Protein AF-A0A258YTY2-F1 (afdb_monomer)

Secondary structure (DSSP, 8-state):
-HHHHHTTS---HHHHHHHHHHHHHHHHHHHHHHHHHHSTTTHHHHHHHHHHHHHHHHHHHHHHHHTTGGGGT-S-GGGSTTHHHHHHHHHHHHHHHTT--B-EES-HHHHHHHHHTT-B--TTEEEESS--TT-EEEEEEETTEEEEEEEEEE---

Solvent-accessible surface area (backbone atoms only — not comparable to full-atom values): 9209 Å² total; per-residue (Å²): 118,70,74,71,64,53,74,78,54,87,71,65,64,73,82,45,46,70,60,50,62,61,44,50,61,54,53,48,53,52,47,54,57,56,47,52,63,69,40,75,80,59,39,54,63,57,49,49,53,50,51,52,53,50,50,53,50,50,50,53,51,49,51,62,67,48,50,72,64,48,55,79,76,42,93,60,55,84,80,41,90,61,36,73,61,55,52,39,52,51,50,40,53,54,34,50,76,69,74,43,55,45,40,31,49,90,49,66,72,57,44,54,51,29,40,75,65,66,33,40,81,32,84,57,19,42,52,38,76,65,91,54,98,80,41,52,77,48,69,45,64,57,98,88,43,77,80,46,66,40,25,37,31,70,57,82,126

Nearest PDB structures (foldseek):
  5vn4-assembly1_B  TM=3.476E-01  e=4.012E-01  Trypanosoma brucei brucei TREU927
  4lza-assembly1_B  TM=3.724E-01  e=2.104E+00  Thermoanaerobacter pseudethanolicus ATCC 33223
  3esm-assembly1_A-2  TM=4.185E-01  e=6.078E+00  Nocardia farcinica
  4bsk-assembly1_A-2  TM=3.127E-01  e=9.667E+00  Homo sapiens
  8rc3-assembly1_M  TM=2.665E-01  e=7.415E+00  Ectopseudomonas oleovorans

pLDDT: mean 76.17, std 13.44, range [36.88, 97.25]

Radius of gyration: 33.43 Å; Cα contacts (8 Å, |Δi|>4): 122; chains: 1; bounding box: 53×50×87 Å

Structure (mmCIF, N/CA/C/O backbone):
data_AF-A0A258YTY2-F1
#
_entry.id   AF-A0A258YTY2-F1
#
loop_
_atom_site.group_PDB
_atom_site.id
_atom_site.type_symbol
_atom_site.label_atom_id
_atom_site.label_alt_id
_atom_site.label_comp_id
_atom_site.label_asym_id
_atom_site.label_entity_id
_atom_site.label_seq_id
_atom_site.pdbx_PDB_ins_code
_atom_site.Cartn_x
_atom_site.Cartn_y
_atom_site.Cartn_z
_atom_site.occupancy
_atom_site.B_iso_or_equiv
_atom_site.auth_seq_id
_atom_site.auth_comp_id
_atom_site.auth_asym_id
_atom_site.auth_atom_id
_atom_site.pdbx_PDB_model_num
ATOM 1 N N . MET A 1 1 ? -21.817 -32.249 38.230 1.00 56.19 1 MET A N 1
ATOM 2 C CA . MET A 1 1 ? -22.780 -33.058 39.016 1.00 56.19 1 MET A CA 1
ATOM 3 C C . MET A 1 1 ? -22.931 -32.572 40.463 1.00 56.19 1 MET A C 1
ATOM 5 O O . MET A 1 1 ? -24.062 -32.481 40.914 1.00 56.19 1 MET A O 1
ATOM 9 N N . SER A 1 2 ? -21.866 -32.179 41.179 1.00 61.53 2 SER A N 1
ATOM 10 C CA . SER A 1 2 ? -21.956 -31.694 42.578 1.00 61.53 2 SER A CA 1
ATOM 11 C C . SER A 1 2 ? -22.725 -30.372 42.768 1.00 61.53 2 SER A C 1
ATOM 13 O O . SER A 1 2 ? -23.464 -30.232 43.736 1.00 61.53 2 SER A O 1
ATOM 15 N N . LEU A 1 3 ? -22.623 -29.427 41.823 1.00 67.75 3 LEU A N 1
ATOM 16 C CA . LEU A 1 3 ? -23.322 -28.130 41.893 1.00 67.75 3 LEU A CA 1
ATOM 17 C C . LEU A 1 3 ? -24.858 -28.246 41.868 1.00 67.75 3 LEU A C 1
ATOM 19 O O . LEU A 1 3 ? -25.542 -27.448 42.495 1.00 67.75 3 LEU A O 1
ATOM 23 N N . ILE A 1 4 ? -25.408 -29.253 41.182 1.00 69.56 4 ILE A N 1
ATOM 24 C CA . ILE A 1 4 ? -26.864 -29.439 41.051 1.00 69.56 4 ILE A CA 1
ATOM 25 C C . ILE A 1 4 ? -27.461 -29.986 42.362 1.00 69.56 4 ILE A C 1
ATOM 27 O O . ILE A 1 4 ? -28.566 -29.613 42.744 1.00 69.56 4 ILE A O 1
ATOM 31 N N . LEU A 1 5 ? -26.704 -30.810 43.099 1.00 67.31 5 LEU A N 1
ATOM 32 C CA . LEU A 1 5 ? -27.098 -31.342 44.412 1.00 67.31 5 LEU A CA 1
ATOM 33 C C . LEU A 1 5 ? -27.060 -30.280 45.529 1.00 67.31 5 LEU A C 1
ATOM 35 O O . LEU A 1 5 ? -27.835 -30.368 46.479 1.00 67.31 5 LEU A O 1
ATOM 39 N N . SER A 1 6 ? -26.216 -29.249 45.394 1.00 68.94 6 SER A N 1
ATOM 40 C CA . SER A 1 6 ? -26.078 -28.152 46.367 1.00 68.94 6 SER A CA 1
ATOM 41 C C . SER A 1 6 ? -27.315 -27.246 46.459 1.00 68.94 6 SER A C 1
ATOM 43 O O . SER A 1 6 ? -27.563 -26.676 47.518 1.00 68.94 6 SER A O 1
ATOM 45 N N . PHE A 1 7 ? -28.131 -27.148 45.404 1.00 66.19 7 PHE A N 1
ATOM 46 C CA . PHE A 1 7 ? -29.321 -26.282 45.376 1.00 66.19 7 PHE A CA 1
ATOM 47 C C . PHE A 1 7 ? -30.438 -26.716 46.339 1.00 66.19 7 PHE A C 1
ATOM 49 O O . PHE A 1 7 ? -31.317 -25.919 46.663 1.00 66.19 7 PHE A O 1
ATOM 56 N N . ARG A 1 8 ? -30.420 -27.972 46.809 1.00 71.38 8 ARG A N 1
ATOM 57 C CA . ARG A 1 8 ? -31.401 -28.494 47.775 1.00 71.38 8 ARG A CA 1
ATOM 58 C C . ARG A 1 8 ? -31.005 -28.221 49.233 1.00 71.38 8 ARG A C 1
ATOM 60 O O . ARG A 1 8 ? -31.791 -28.489 50.141 1.00 71.38 8 ARG A O 1
ATOM 67 N N . GLN A 1 9 ? -29.798 -27.706 49.463 1.00 70.69 9 GLN A N 1
ATOM 68 C CA . GLN A 1 9 ? -29.290 -27.380 50.788 1.00 70.69 9 GLN A CA 1
ATOM 69 C C . GLN A 1 9 ? -29.818 -26.005 51.206 1.00 70.69 9 GLN A C 1
ATOM 71 O O . GLN A 1 9 ? -29.654 -25.025 50.483 1.00 70.69 9 GLN A O 1
ATOM 76 N N . ARG A 1 10 ? -30.482 -25.921 52.367 1.00 69.12 10 ARG A N 1
ATOM 77 C CA . ARG A 1 10 ? -30.889 -24.631 52.940 1.00 69.12 10 ARG A CA 1
ATOM 78 C C . ARG A 1 10 ? -29.631 -23.895 53.378 1.00 69.12 10 ARG A C 1
ATOM 80 O O . ARG A 1 10 ? -29.055 -24.201 54.414 1.00 69.12 10 ARG A O 1
ATOM 87 N N . VAL A 1 11 ? -29.186 -22.971 52.544 1.00 71.62 11 VAL A N 1
ATOM 88 C CA . VAL A 1 11 ? -28.059 -22.099 52.842 1.00 71.62 11 VAL A CA 1
ATOM 89 C C . VAL A 1 11 ? -28.558 -20.988 53.763 1.00 71.62 11 VAL A C 1
ATOM 91 O O . VAL A 1 11 ? -29.537 -20.311 53.442 1.00 71.62 11 VAL A O 1
ATOM 94 N N . GLU A 1 12 ? -27.920 -20.807 54.919 1.00 78.81 12 GLU A N 1
ATOM 95 C CA . GLU A 1 12 ? -28.260 -19.720 55.837 1.00 78.81 12 GLU A CA 1
ATOM 96 C C . GLU A 1 12 ? -27.940 -18.375 55.177 1.00 78.81 12 GLU A C 1
ATOM 98 O O . GLU A 1 12 ? -26.788 -17.953 55.116 1.00 78.81 12 GLU A O 1
ATOM 103 N N . ILE A 1 13 ? -28.967 -17.684 54.677 1.00 74.50 13 ILE A N 1
ATOM 104 C CA . ILE A 1 13 ? -28.840 -16.410 53.945 1.00 74.50 13 ILE A CA 1
ATOM 105 C C . ILE A 1 13 ? -28.122 -15.345 54.799 1.00 74.50 13 ILE A C 1
ATOM 107 O O . ILE A 1 13 ? -27.426 -14.482 54.267 1.00 74.50 13 ILE A O 1
ATOM 111 N N . GLN A 1 14 ? -28.213 -15.445 56.131 1.00 80.88 14 GLN A N 1
ATOM 112 C CA . GLN A 1 14 ? -27.484 -14.587 57.072 1.00 80.88 14 GLN A CA 1
ATOM 113 C C . GLN A 1 14 ? -25.961 -14.684 56.935 1.00 80.88 14 GLN A C 1
ATOM 115 O O . GLN A 1 14 ? -25.292 -13.658 57.035 1.00 80.88 14 GLN A O 1
ATOM 120 N N . SER A 1 15 ? -25.410 -15.859 56.614 1.00 85.62 15 SER A N 1
ATOM 121 C CA . SER A 1 15 ? -23.968 -16.014 56.366 1.00 85.62 15 SER A CA 1
ATOM 122 C C . SER A 1 15 ? -23.490 -15.260 55.112 1.00 85.62 15 SER A C 1
ATOM 124 O O . SER A 1 15 ? -22.311 -14.934 54.994 1.00 85.62 15 SER A O 1
ATOM 126 N N . PHE A 1 16 ? -24.414 -14.894 54.212 1.00 85.75 16 PHE A N 1
ATOM 127 C CA . PHE A 1 16 ? -24.140 -14.129 52.992 1.00 85.75 16 PHE A CA 1
ATOM 128 C C . PHE A 1 16 ? -24.401 -12.623 53.129 1.00 85.75 16 PHE A C 1
ATOM 130 O O . PHE A 1 16 ? -23.936 -11.845 52.294 1.00 85.75 16 PHE A O 1
ATOM 137 N N . ALA A 1 17 ? -25.099 -12.191 54.183 1.00 88.81 17 ALA A N 1
ATOM 138 C CA . ALA A 1 17 ? -25.434 -10.788 54.429 1.00 88.81 17 ALA A CA 1
ATOM 139 C C . ALA A 1 17 ? -24.234 -9.815 54.351 1.00 88.81 17 ALA A C 1
ATOM 141 O O . ALA A 1 17 ? -24.368 -8.799 53.662 1.00 88.81 17 ALA A O 1
ATOM 142 N N . PRO A 1 18 ? -23.056 -10.093 54.957 1.00 90.56 18 PRO A N 1
ATOM 143 C CA . PRO A 1 18 ? -21.912 -9.181 54.864 1.00 90.56 18 PRO A CA 1
ATOM 144 C C . PRO A 1 18 ? -21.367 -9.049 53.433 1.00 90.56 18 PRO A C 1
ATOM 146 O O . PRO A 1 18 ? -21.001 -7.952 53.012 1.00 90.56 18 PRO A O 1
ATOM 149 N N . PHE A 1 19 ? -21.378 -10.128 52.645 1.00 90.62 19 PHE A N 1
ATOM 150 C CA . PHE A 1 19 ? -20.965 -10.086 51.238 1.00 90.62 19 PHE A CA 1
ATOM 151 C C . PHE A 1 19 ? -21.946 -9.272 50.390 1.00 90.62 19 PHE A C 1
ATOM 153 O O . PHE A 1 19 ? -21.536 -8.454 49.568 1.00 90.62 19 PHE A O 1
ATOM 160 N N . VAL A 1 20 ? -23.249 -9.450 50.617 1.00 89.88 20 VAL A N 1
ATOM 161 C CA . VAL A 1 20 ? -24.298 -8.712 49.900 1.00 89.88 20 VAL A CA 1
ATOM 162 C C . VAL A 1 20 ? -24.268 -7.221 50.255 1.00 89.88 20 VAL A C 1
ATOM 164 O O . VAL A 1 20 ? -24.386 -6.394 49.352 1.00 89.88 20 VAL A O 1
ATOM 167 N N . MET A 1 21 ? -24.026 -6.863 51.522 1.00 92.69 21 MET A N 1
ATOM 168 C CA . MET A 1 21 ? -23.838 -5.468 51.952 1.00 92.69 21 MET A CA 1
ATOM 169 C C . MET A 1 21 ? -22.659 -4.785 51.253 1.00 92.69 21 MET A C 1
ATOM 171 O O . MET A 1 21 ? -22.757 -3.606 50.921 1.00 92.69 21 MET A O 1
ATOM 175 N N . LEU A 1 22 ? -21.567 -5.512 51.003 1.00 92.50 22 LEU A N 1
ATOM 176 C CA . LEU A 1 22 ? -20.406 -4.997 50.268 1.00 92.50 22 LEU A CA 1
ATOM 177 C C . LEU A 1 22 ? -20.680 -4.847 48.766 1.00 92.50 22 LEU A C 1
ATOM 179 O O . LEU A 1 22 ? -20.269 -3.862 48.152 1.00 92.50 22 LEU A O 1
ATOM 183 N N . ILE A 1 23 ? -21.378 -5.812 48.166 1.00 93.44 23 ILE A N 1
ATOM 184 C CA . ILE A 1 23 ? -21.599 -5.857 46.713 1.00 93.44 23 ILE A CA 1
ATOM 185 C C . ILE A 1 23 ? -22.705 -4.890 46.270 1.00 93.44 23 ILE A C 1
ATOM 187 O O . ILE A 1 23 ? -22.592 -4.300 45.198 1.00 93.44 23 ILE A O 1
ATOM 191 N N . LEU A 1 24 ? -23.748 -4.678 47.076 1.00 92.50 24 LEU A N 1
ATOM 192 C CA . LEU A 1 24 ? -24.872 -3.781 46.770 1.00 92.50 24 LEU A CA 1
ATOM 193 C C . LEU A 1 24 ? -24.465 -2.359 46.338 1.00 92.50 24 LEU A C 1
ATOM 195 O O . LEU A 1 24 ? -24.902 -1.931 45.266 1.00 92.50 24 LEU A O 1
ATOM 199 N N . PRO A 1 25 ? -23.638 -1.610 47.095 1.00 92.81 25 PRO A N 1
ATOM 200 C CA . PRO A 1 25 ? -23.236 -0.263 46.693 1.00 92.81 25 PRO A CA 1
ATOM 201 C C . PRO A 1 25 ? -22.381 -0.276 45.420 1.00 92.81 25 PRO A C 1
ATOM 203 O O . PRO A 1 25 ? -22.524 0.606 44.572 1.00 92.81 25 PRO A O 1
ATOM 206 N N . LEU A 1 26 ? -21.545 -1.301 45.236 1.00 89.62 26 LEU A N 1
ATOM 207 C CA . LEU A 1 26 ? -20.714 -1.463 44.042 1.00 89.62 26 LEU A CA 1
ATOM 208 C C . LEU A 1 26 ? -21.569 -1.767 42.796 1.00 89.62 26 LEU A C 1
ATOM 210 O O . LEU A 1 26 ? -21.380 -1.182 41.724 1.00 89.62 26 LEU A O 1
ATOM 214 N N . ALA A 1 27 ? -22.571 -2.634 42.947 1.00 90.31 27 ALA A N 1
ATOM 215 C CA . ALA A 1 27 ? -23.564 -2.941 41.923 1.00 90.31 27 ALA A CA 1
ATOM 216 C C . ALA A 1 27 ? -24.413 -1.707 41.576 1.00 90.31 27 ALA A C 1
ATOM 218 O O . ALA A 1 27 ? -24.673 -1.439 40.405 1.00 90.31 27 ALA A O 1
ATOM 219 N N . ALA A 1 28 ? -24.787 -0.898 42.569 1.00 90.06 28 ALA A N 1
ATOM 220 C CA . ALA A 1 28 ? -25.508 0.350 42.340 1.00 90.06 28 ALA A CA 1
ATOM 221 C C . ALA A 1 28 ? -24.656 1.366 41.557 1.00 90.06 28 ALA A C 1
ATOM 223 O O . ALA A 1 28 ? -25.130 1.935 40.573 1.00 90.06 28 ALA A O 1
ATOM 224 N N . GLN A 1 29 ? -23.384 1.560 41.922 1.00 89.94 29 GLN A N 1
ATOM 225 C CA . GLN A 1 29 ? -22.477 2.458 41.192 1.00 89.94 29 GLN A CA 1
ATOM 226 C C . GLN A 1 29 ? -22.294 2.034 39.730 1.00 89.94 29 GLN A C 1
ATOM 228 O O . GLN A 1 29 ? -22.414 2.857 38.818 1.00 89.94 29 GLN A O 1
ATOM 233 N N . THR A 1 30 ? -22.050 0.746 39.489 1.00 86.56 30 THR A N 1
ATOM 234 C CA . THR A 1 30 ? -21.904 0.201 38.129 1.00 86.56 30 THR A CA 1
ATOM 235 C C . THR A 1 30 ? -23.208 0.281 37.332 1.00 86.56 30 THR A C 1
ATOM 237 O O . THR A 1 30 ? -23.179 0.584 36.131 1.00 86.56 30 THR A O 1
ATOM 240 N N . PHE A 1 31 ? -24.358 0.108 37.990 1.00 86.56 31 PHE A N 1
ATOM 241 C CA . PHE A 1 31 ? -25.673 0.315 37.390 1.00 86.56 31 PHE A CA 1
ATOM 242 C C . PHE A 1 31 ? -25.872 1.773 36.962 1.00 86.56 31 PHE A C 1
ATOM 244 O O . PHE A 1 31 ? -26.195 2.017 35.799 1.00 86.56 31 PHE A O 1
ATOM 251 N N . PHE A 1 32 ? -25.610 2.750 37.836 1.00 81.88 32 PHE A N 1
ATOM 252 C CA . PHE A 1 32 ? -25.737 4.173 37.497 1.00 81.88 32 PHE A CA 1
ATOM 253 C C . PHE A 1 32 ? -24.756 4.607 36.401 1.00 81.88 32 PHE A C 1
ATOM 255 O O . PHE A 1 32 ? -25.133 5.368 35.503 1.00 81.88 32 PHE A O 1
ATOM 262 N N . HIS A 1 33 ? -23.527 4.085 36.415 1.0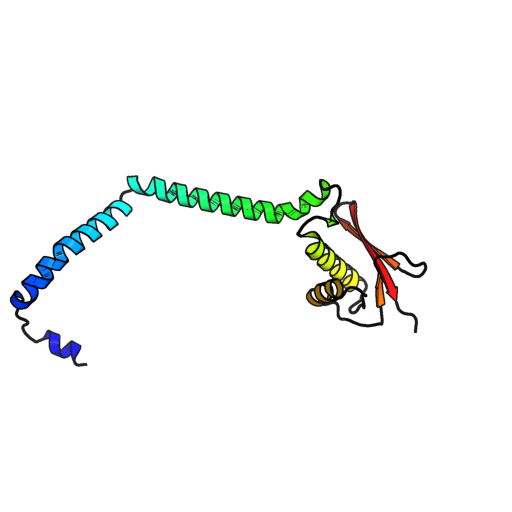0 79.69 33 HIS A N 1
ATOM 263 C CA . HIS A 1 33 ? -22.540 4.340 35.366 1.00 79.69 33 HIS A CA 1
ATOM 264 C C . HIS A 1 33 ? -23.027 3.826 34.000 1.00 79.69 33 HIS A C 1
ATOM 266 O O . HIS A 1 33 ? -23.041 4.562 33.011 1.00 79.69 33 HIS A O 1
ATOM 272 N N . THR A 1 34 ? -23.517 2.585 33.958 1.00 77.81 34 THR A N 1
ATOM 273 C CA . THR A 1 34 ? -24.097 1.974 32.751 1.00 77.81 34 THR A CA 1
ATOM 274 C C . THR A 1 34 ? -25.380 2.687 32.303 1.00 77.81 34 THR A C 1
ATOM 276 O O . THR A 1 34 ? -25.608 2.878 31.106 1.00 77.81 34 THR A O 1
ATOM 279 N N . TYR A 1 35 ? -26.215 3.130 33.246 1.00 73.31 35 TYR A N 1
ATOM 280 C CA . TYR A 1 35 ? -27.460 3.848 32.972 1.00 73.31 35 TYR A CA 1
ATOM 281 C C . TYR A 1 35 ? -27.201 5.211 32.315 1.00 73.31 35 TYR A C 1
ATOM 283 O O . TYR A 1 35 ? -27.862 5.558 31.332 1.00 73.31 35 TYR A O 1
ATOM 291 N N . ARG A 1 36 ? -26.173 5.945 32.765 1.00 66.81 36 ARG A N 1
ATOM 292 C CA . ARG A 1 36 ? -25.767 7.234 32.177 1.00 66.81 36 ARG A CA 1
ATOM 293 C C . ARG A 1 36 ? -25.420 7.122 30.688 1.00 66.81 36 ARG A C 1
ATOM 295 O O . ARG A 1 36 ? -25.724 8.034 29.925 1.00 66.81 36 ARG A O 1
ATOM 302 N N . ILE A 1 37 ? -24.859 5.992 30.261 1.00 61.31 37 ILE A N 1
ATOM 303 C CA . ILE A 1 37 ? -24.505 5.718 28.858 1.00 61.31 37 ILE A CA 1
ATOM 304 C C . ILE A 1 37 ? -25.760 5.443 27.998 1.00 61.31 37 ILE A C 1
ATOM 306 O O . ILE A 1 37 ? -25.774 5.734 26.799 1.00 61.31 37 ILE A O 1
ATOM 310 N N . ARG A 1 38 ? -26.854 4.941 28.595 1.00 68.69 38 ARG A N 1
ATOM 311 C CA . ARG A 1 38 ? -28.126 4.679 27.888 1.00 68.69 38 ARG A CA 1
ATOM 312 C C . ARG A 1 38 ? -28.959 5.943 27.650 1.00 68.69 38 ARG A C 1
ATOM 314 O O . ARG A 1 38 ? -29.699 5.990 26.662 1.00 68.69 38 ARG A O 1
ATOM 321 N N . LEU A 1 39 ? -28.812 6.971 28.490 1.00 66.31 39 LEU A N 1
ATOM 322 C CA . LEU A 1 39 ? -29.495 8.262 28.351 1.00 66.31 39 LEU A CA 1
ATOM 323 C C . LEU A 1 39 ? -29.084 8.986 27.052 1.00 66.31 39 LEU A C 1
ATOM 325 O O . LEU A 1 39 ? -27.910 9.278 26.819 1.00 66.31 39 LEU A O 1
ATOM 329 N N . LYS A 1 40 ? -30.076 9.323 26.208 1.00 62.72 40 LYS A N 1
ATOM 330 C CA . LYS A 1 40 ? -29.907 9.976 24.887 1.00 62.72 40 LYS A CA 1
ATOM 331 C C . LYS A 1 40 ? -29.015 11.231 24.920 1.00 62.72 40 LYS A C 1
ATOM 333 O O . LYS A 1 40 ? -28.306 11.483 23.950 1.00 62.72 40 LYS A O 1
ATOM 338 N N . ILE A 1 41 ? -29.022 11.981 26.025 1.00 67.12 41 ILE A N 1
ATOM 339 C CA . ILE A 1 41 ? -28.259 13.228 26.209 1.00 67.12 41 ILE A CA 1
ATOM 340 C C . ILE A 1 41 ? -26.738 12.997 26.234 1.00 67.12 41 ILE A C 1
ATOM 342 O O . ILE A 1 41 ? -26.001 13.764 25.620 1.00 67.12 41 ILE A O 1
ATOM 346 N N . PHE A 1 42 ? -26.252 11.907 26.838 1.00 65.38 42 PHE A N 1
ATOM 347 C CA . PHE A 1 42 ? -24.811 11.615 26.905 1.00 65.38 42 PHE A CA 1
ATOM 348 C C . PHE A 1 42 ? -24.274 10.909 25.651 1.00 65.38 42 PHE A C 1
ATOM 350 O O . PHE A 1 42 ? -23.063 10.828 25.452 1.00 65.38 42 PHE A O 1
ATOM 357 N N . ARG A 1 43 ? -25.158 10.456 24.751 1.00 72.81 43 ARG A N 1
ATOM 358 C CA . ARG A 1 43 ? -24.780 9.763 23.509 1.00 72.81 43 ARG A CA 1
ATOM 359 C C . ARG A 1 43 ? -24.161 10.695 22.463 1.00 72.81 43 ARG A C 1
ATOM 361 O O . ARG A 1 43 ? -23.385 10.237 21.631 1.00 72.81 43 ARG A O 1
ATOM 368 N N . LYS A 1 44 ? -24.459 12.000 22.523 1.00 76.62 44 LYS A N 1
ATOM 369 C CA . LYS A 1 44 ? -24.006 12.998 21.538 1.00 76.62 44 LYS A CA 1
ATOM 370 C C . LYS A 1 44 ? -22.482 13.086 21.427 1.00 76.62 44 LYS A C 1
ATOM 372 O O . LYS A 1 44 ? -21.970 13.150 20.315 1.00 76.62 44 LYS A O 1
ATOM 377 N N . ARG A 1 45 ? -21.752 13.021 22.547 1.00 79.88 45 ARG A N 1
ATOM 378 C CA . ARG A 1 45 ? -20.278 13.090 22.546 1.00 79.88 45 ARG A CA 1
ATOM 379 C C . ARG A 1 45 ? -19.641 11.839 21.932 1.00 79.88 45 ARG A C 1
ATOM 381 O O . ARG A 1 45 ? -18.720 11.961 21.135 1.00 79.88 45 ARG A O 1
ATOM 388 N N . TYR A 1 46 ? -20.175 10.655 22.233 1.00 81.75 46 TYR A N 1
ATOM 389 C CA . TYR A 1 46 ? -19.730 9.398 21.619 1.00 81.75 46 TYR A CA 1
ATOM 390 C C . TYR A 1 46 ? -20.077 9.323 20.129 1.00 81.75 46 TYR A C 1
ATOM 392 O O . TYR A 1 46 ? -19.258 8.874 19.336 1.00 81.75 46 TYR A O 1
ATOM 400 N N . GLN A 1 47 ? -21.257 9.809 19.734 1.00 81.75 47 GLN A N 1
ATOM 401 C CA . GLN A 1 47 ? -21.638 9.918 18.324 1.00 81.75 47 GLN A CA 1
ATOM 402 C C . GLN A 1 47 ? -20.723 10.881 17.568 1.00 81.75 47 GLN A C 1
ATOM 404 O O . GLN A 1 47 ? -20.302 10.550 16.468 1.00 81.75 47 GLN A O 1
ATOM 409 N N . LEU A 1 48 ? -20.369 12.028 18.158 1.00 88.56 48 LEU A N 1
ATOM 410 C CA . LEU A 1 48 ? -19.403 12.952 17.565 1.00 88.56 48 LEU A CA 1
ATOM 411 C C . LEU A 1 48 ? -18.050 12.267 17.351 1.00 88.56 48 LEU A C 1
ATOM 413 O O . LEU A 1 48 ? -17.548 12.295 16.236 1.00 88.56 48 LEU A O 1
ATOM 417 N N . LEU A 1 49 ? -17.507 11.595 18.374 1.00 89.88 49 LEU A N 1
ATOM 418 C CA . LEU A 1 49 ? -16.246 10.851 18.254 1.00 89.88 49 LEU A CA 1
ATOM 419 C C . LEU A 1 49 ? -16.312 9.775 17.160 1.00 89.88 49 LEU A C 1
ATOM 421 O O . LEU A 1 49 ? -15.399 9.662 16.343 1.00 89.88 49 LEU A O 1
ATOM 425 N N . PHE A 1 50 ? -17.416 9.029 17.098 1.00 90.31 50 PHE A N 1
ATOM 426 C CA . PHE A 1 50 ? -17.641 8.029 16.059 1.00 90.31 50 PHE A CA 1
ATOM 427 C C . PHE A 1 50 ? -17.668 8.653 14.659 1.00 90.31 50 PHE A C 1
ATOM 429 O O . PHE A 1 50 ? -16.944 8.196 13.778 1.00 90.31 50 PHE A O 1
ATOM 436 N N . TYR A 1 51 ? -18.436 9.728 14.457 1.00 94.31 51 TYR A N 1
ATOM 437 C CA . TYR A 1 51 ? -18.477 10.426 13.172 1.00 94.31 51 TYR A CA 1
ATOM 438 C C . TYR A 1 51 ? -17.121 11.028 12.810 1.00 94.31 51 TYR A C 1
ATOM 440 O O . TYR A 1 51 ? -16.723 10.931 11.656 1.00 94.31 51 TYR A O 1
ATOM 448 N N . THR A 1 52 ? -16.373 11.583 13.768 1.00 94.94 52 THR A N 1
ATOM 449 C CA . THR A 1 52 ? -15.023 12.095 13.493 1.00 94.94 52 THR A CA 1
ATOM 450 C C . THR A 1 52 ? -14.074 10.984 13.056 1.00 94.94 52 THR A C 1
ATOM 452 O O . THR A 1 52 ? -13.369 11.152 12.066 1.00 94.94 52 THR A O 1
ATOM 455 N N . ALA A 1 53 ? -14.101 9.825 13.722 1.00 95.81 53 ALA A N 1
ATOM 456 C CA . ALA A 1 53 ? -13.286 8.677 13.336 1.00 95.81 53 ALA A CA 1
ATOM 457 C C . ALA A 1 53 ? -13.679 8.161 11.943 1.00 95.81 53 ALA A C 1
ATOM 459 O O . ALA A 1 53 ? -12.812 7.884 11.116 1.00 95.81 53 ALA A O 1
ATOM 460 N N . LEU A 1 54 ? -14.982 8.098 11.659 1.00 95.81 54 LEU A N 1
ATOM 461 C CA . LEU A 1 54 ? -15.510 7.664 10.369 1.00 95.81 54 LEU A CA 1
ATOM 462 C C . LEU A 1 54 ? -15.122 8.633 9.244 1.00 95.81 54 LEU A C 1
ATOM 464 O O . LEU A 1 54 ? -14.676 8.190 8.190 1.00 95.81 54 LEU A O 1
ATOM 468 N N . VAL A 1 55 ? -15.214 9.945 9.471 1.00 97.25 55 VAL A N 1
ATOM 469 C CA . VAL A 1 55 ? -14.776 10.965 8.505 1.00 97.25 55 VAL A CA 1
ATOM 470 C C . VAL A 1 55 ? -13.275 10.860 8.247 1.00 97.25 55 VAL A C 1
ATOM 472 O O . VAL A 1 55 ? -12.869 10.837 7.088 1.00 97.25 55 VAL A O 1
ATOM 475 N N . ILE A 1 56 ? -12.448 10.730 9.290 1.00 97.06 56 ILE A N 1
ATOM 476 C CA . ILE A 1 56 ? -10.994 10.556 9.135 1.00 97.06 56 ILE A CA 1
ATOM 477 C C . ILE A 1 56 ? -10.687 9.306 8.306 1.00 97.06 56 ILE A C 1
ATOM 479 O O . ILE A 1 56 ? -9.844 9.355 7.409 1.00 97.06 56 ILE A O 1
ATOM 483 N N . LEU A 1 57 ? -11.384 8.199 8.560 1.00 96.25 57 LEU A N 1
ATOM 484 C CA . LEU A 1 57 ? -11.202 6.957 7.814 1.00 96.25 57 LEU A CA 1
ATOM 485 C C . LEU A 1 57 ? -11.577 7.118 6.334 1.00 96.25 57 LEU A C 1
ATOM 487 O O . LEU A 1 57 ? -10.817 6.705 5.454 1.00 96.25 57 LEU A O 1
ATOM 491 N N . VAL A 1 58 ? -12.722 7.747 6.052 1.00 96.75 58 VAL A N 1
ATOM 492 C CA . VAL A 1 58 ? -13.172 8.018 4.679 1.00 96.75 58 VAL A CA 1
ATOM 493 C C . VAL A 1 58 ? -12.173 8.919 3.960 1.00 96.75 58 VAL A C 1
ATOM 495 O O . VAL A 1 58 ? -11.767 8.596 2.848 1.00 96.75 58 VAL A O 1
ATOM 498 N N . VAL A 1 59 ? -11.709 9.996 4.599 1.00 95.50 59 VAL A N 1
ATOM 499 C CA . VAL A 1 59 ? -10.706 10.900 4.018 1.00 95.50 59 VAL A CA 1
ATOM 500 C C . VAL A 1 59 ? -9.408 10.155 3.704 1.00 95.50 59 VAL A C 1
ATOM 502 O O . VAL A 1 59 ? -8.919 10.262 2.584 1.00 95.50 59 VAL A O 1
ATOM 505 N N . ASN A 1 60 ? -8.881 9.346 4.629 1.00 93.69 60 ASN A N 1
ATOM 506 C CA . ASN A 1 60 ? -7.684 8.532 4.371 1.00 93.69 60 ASN A CA 1
ATOM 507 C C . ASN A 1 60 ? -7.884 7.578 3.188 1.00 93.69 60 ASN A C 1
ATOM 509 O O . ASN A 1 60 ? -7.022 7.470 2.319 1.00 93.69 60 ASN A O 1
ATOM 513 N N . THR A 1 61 ? -9.044 6.926 3.122 1.00 90.81 61 THR A N 1
ATOM 514 C CA . THR A 1 61 ? -9.375 6.010 2.026 1.00 90.81 61 THR A CA 1
ATOM 515 C C . THR A 1 61 ? -9.414 6.751 0.691 1.00 90.81 61 THR A C 1
ATOM 517 O O . THR A 1 61 ? -8.793 6.315 -0.276 1.00 90.81 61 THR A O 1
ATOM 520 N N . LEU A 1 62 ? -10.072 7.913 0.640 1.00 90.81 62 LEU A N 1
ATOM 521 C CA . LEU A 1 62 ? -10.110 8.755 -0.554 1.00 90.81 62 LEU A CA 1
ATOM 522 C C . LEU A 1 62 ? -8.704 9.208 -0.963 1.00 90.81 62 LEU A C 1
ATOM 524 O O . LEU A 1 62 ? -8.370 9.111 -2.138 1.00 90.81 62 LEU A O 1
ATOM 528 N N . VAL A 1 63 ? -7.854 9.632 -0.023 1.00 86.56 63 VAL A N 1
ATOM 529 C CA . VAL A 1 63 ? -6.459 10.013 -0.312 1.00 86.56 63 VAL A CA 1
ATOM 530 C C . VAL A 1 63 ? -5.691 8.861 -0.967 1.00 86.56 63 VAL A C 1
ATOM 532 O O . VAL A 1 63 ? -4.986 9.088 -1.949 1.00 86.56 63 VAL A O 1
ATOM 535 N N . VAL A 1 64 ? -5.867 7.624 -0.493 1.00 82.62 64 VAL A N 1
ATOM 536 C CA . VAL A 1 64 ? -5.236 6.437 -1.098 1.00 82.62 64 VAL A CA 1
ATOM 537 C C . VAL A 1 64 ? -5.754 6.180 -2.516 1.00 82.62 64 VAL A C 1
ATOM 539 O O . VAL A 1 64 ? -4.952 5.911 -3.409 1.00 82.62 64 VAL A O 1
ATOM 542 N N . PHE A 1 65 ? -7.061 6.308 -2.759 1.00 80.88 65 PHE A N 1
ATOM 543 C CA . PHE A 1 65 ? -7.631 6.156 -4.104 1.00 80.88 65 PHE A CA 1
ATOM 544 C C . PHE A 1 65 ? -7.177 7.265 -5.064 1.00 80.88 65 PHE A C 1
ATOM 546 O O . PHE A 1 65 ? -6.793 6.988 -6.200 1.00 80.88 65 PHE A O 1
ATOM 553 N N . PHE A 1 66 ? -7.168 8.521 -4.612 1.00 80.00 66 PHE A N 1
ATOM 554 C CA . PHE A 1 66 ? -6.737 9.659 -5.425 1.00 80.00 66 PHE A CA 1
ATOM 555 C C . PHE A 1 66 ? -5.220 9.755 -5.581 1.00 80.00 66 PHE A C 1
ATOM 557 O O . PHE A 1 66 ? -4.757 10.512 -6.433 1.00 80.00 66 PHE A O 1
ATOM 564 N N . ASN A 1 67 ? -4.446 8.965 -4.833 1.00 73.94 67 ASN A N 1
ATOM 565 C CA . ASN A 1 67 ? -2.987 8.931 -4.884 1.00 73.94 67 ASN A CA 1
ATOM 566 C C . ASN A 1 67 ? -2.439 8.819 -6.320 1.00 73.94 67 ASN A C 1
ATOM 568 O O . ASN A 1 67 ? -1.483 9.492 -6.697 1.00 73.94 67 ASN A O 1
ATOM 572 N N . GLN A 1 68 ? -3.106 8.025 -7.159 1.00 66.75 68 GLN A N 1
ATOM 573 C CA . GLN A 1 68 ? -2.747 7.834 -8.563 1.00 66.75 68 GLN A CA 1
ATOM 574 C C . GLN A 1 68 ? -3.016 9.073 -9.440 1.00 66.75 68 GLN A C 1
ATOM 576 O O . GLN A 1 68 ? -2.339 9.296 -10.441 1.00 66.75 68 GLN A O 1
ATOM 581 N N . HIS A 1 69 ? -3.977 9.923 -9.082 1.00 71.88 69 HIS A N 1
ATOM 582 C CA . HIS A 1 69 ? -4.253 11.153 -9.828 1.00 71.88 69 HIS A CA 1
ATOM 583 C C . HIS A 1 69 ? -3.230 12.263 -9.543 1.00 71.88 69 HIS A C 1
ATOM 585 O O . HIS A 1 69 ? -3.033 13.137 -10.393 1.00 71.88 69 HIS A O 1
ATOM 591 N N . PHE A 1 70 ? -2.529 12.208 -8.404 1.00 67.94 70 PHE A N 1
ATOM 592 C CA . PHE A 1 70 ? -1.496 13.189 -8.058 1.00 67.94 70 PHE A CA 1
ATOM 593 C C . PHE A 1 70 ? -0.259 13.122 -8.965 1.00 67.94 70 PHE A C 1
ATOM 595 O O . PHE A 1 70 ? 0.418 14.138 -9.113 1.00 67.94 70 PHE A O 1
ATOM 602 N N . TYR A 1 71 ? -0.014 12.008 -9.672 1.00 66.75 71 TYR A N 1
ATOM 603 C CA . TYR A 1 71 ? 1.089 11.900 -10.641 1.00 66.75 71 TYR A CA 1
ATOM 604 C C . TYR A 1 71 ? 1.054 12.969 -11.746 1.00 66.75 71 TYR A C 1
ATOM 606 O O . TYR A 1 71 ? 2.092 13.272 -12.321 1.00 66.75 71 TYR A O 1
ATOM 614 N N . ARG A 1 72 ? -0.109 13.576 -12.035 1.00 64.88 72 ARG A N 1
ATOM 615 C CA . ARG A 1 72 ? -0.225 14.679 -13.009 1.00 64.88 72 ARG A CA 1
ATOM 616 C C . ARG A 1 72 ? 0.392 15.989 -12.511 1.00 64.88 72 ARG A C 1
ATOM 618 O O . ARG A 1 72 ? 0.807 16.810 -13.321 1.00 64.88 72 ARG A O 1
ATOM 625 N N . PHE A 1 73 ? 0.397 16.204 -11.199 1.00 68.56 73 PHE A N 1
ATOM 626 C CA . PHE A 1 73 ? 0.826 17.459 -10.582 1.00 68.56 73 PHE A CA 1
ATOM 627 C C . PHE A 1 73 ? 2.250 17.389 -10.019 1.00 68.56 73 PHE A C 1
ATOM 629 O O . PHE A 1 73 ? 2.826 18.422 -9.682 1.00 68.56 73 PHE A O 1
ATOM 636 N N . LEU A 1 74 ? 2.832 16.190 -9.923 1.00 66.19 74 LEU A N 1
ATOM 637 C CA . LEU A 1 74 ? 4.224 16.011 -9.526 1.00 66.19 74 LEU A CA 1
ATOM 638 C C . LEU A 1 74 ? 5.153 16.297 -10.711 1.00 66.19 74 LEU A C 1
ATOM 640 O O . LEU A 1 74 ? 4.994 15.722 -11.784 1.00 66.19 74 LEU A O 1
ATOM 644 N N . LYS A 1 75 ? 6.154 17.158 -10.486 1.00 64.44 75 LYS A N 1
ATOM 645 C CA . LYS A 1 75 ? 7.235 17.412 -11.453 1.00 64.44 75 LYS A CA 1
ATOM 646 C C . LYS A 1 75 ? 8.109 16.169 -11.667 1.00 64.44 75 LYS A C 1
ATOM 648 O O . LYS A 1 75 ? 8.460 15.886 -12.803 1.00 64.44 75 LYS A O 1
ATOM 653 N N . ASP A 1 76 ? 8.362 15.409 -10.596 1.00 67.19 76 ASP A N 1
ATOM 654 C CA . ASP A 1 76 ? 9.126 14.156 -10.619 1.00 67.19 76 ASP A CA 1
ATOM 655 C C . ASP A 1 76 ? 8.281 12.992 -10.070 1.00 67.19 76 ASP A C 1
ATOM 657 O O . ASP A 1 76 ? 8.051 12.919 -8.857 1.00 67.19 76 ASP A O 1
ATOM 661 N N . PRO A 1 77 ? 7.819 12.051 -10.914 1.00 65.44 77 PRO A N 1
ATOM 662 C CA . PRO A 1 77 ? 6.991 10.930 -10.466 1.00 65.44 77 PRO A CA 1
ATOM 663 C C . PRO A 1 77 ? 7.781 9.893 -9.648 1.00 65.44 77 PRO A C 1
ATOM 665 O O . PRO A 1 77 ? 7.193 9.199 -8.820 1.00 65.44 77 PRO A O 1
ATOM 668 N N . THR A 1 78 ? 9.105 9.821 -9.827 1.00 65.69 78 THR A N 1
ATOM 669 C CA . THR A 1 78 ? 10.012 8.852 -9.181 1.00 65.69 78 THR A CA 1
ATOM 670 C C . THR A 1 78 ? 10.164 9.050 -7.673 1.00 65.69 78 THR A C 1
ATO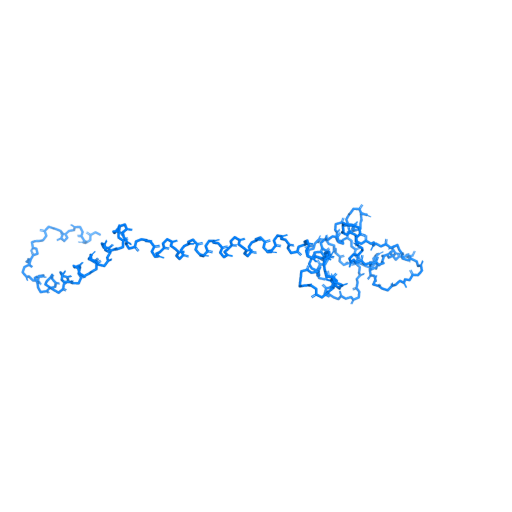M 672 O O . THR A 1 78 ? 10.479 8.100 -6.960 1.00 65.69 78 THR A O 1
ATOM 675 N N . ARG A 1 79 ? 9.917 10.265 -7.162 1.00 67.81 79 ARG A N 1
ATOM 676 C CA . ARG A 1 79 ? 10.014 10.587 -5.725 1.00 67.81 79 ARG A CA 1
ATOM 677 C C . ARG A 1 79 ? 8.781 10.178 -4.920 1.00 67.81 79 ARG A C 1
ATOM 679 O O . ARG A 1 79 ? 8.766 10.324 -3.700 1.00 67.81 79 ARG A O 1
ATOM 686 N N . HIS A 1 80 ? 7.737 9.696 -5.587 1.00 71.44 80 HIS A N 1
ATOM 687 C CA . HIS A 1 80 ? 6.473 9.378 -4.942 1.00 71.44 80 HIS A CA 1
ATOM 688 C C . HIS A 1 80 ? 6.479 7.984 -4.311 1.00 71.44 80 HIS A C 1
ATOM 690 O O . HIS A 1 80 ? 6.897 7.015 -4.939 1.00 71.44 80 HIS A O 1
ATOM 696 N N . PHE A 1 81 ? 5.956 7.848 -3.089 1.00 72.69 81 PHE A N 1
ATOM 697 C CA . PHE A 1 81 ? 6.082 6.605 -2.310 1.00 72.69 81 PHE A CA 1
ATOM 698 C C . PHE A 1 81 ? 5.455 5.374 -2.989 1.00 72.69 81 PHE A C 1
ATOM 700 O O . PHE A 1 81 ? 5.944 4.258 -2.823 1.00 72.69 81 PHE A O 1
ATOM 707 N N . SER A 1 82 ? 4.378 5.554 -3.760 1.00 71.56 82 SER A N 1
ATOM 708 C CA . SER A 1 82 ? 3.680 4.451 -4.433 1.00 71.56 82 SER A CA 1
ATOM 709 C C . SER A 1 82 ? 4.195 4.176 -5.850 1.00 71.56 82 SER A C 1
ATOM 711 O O . SER A 1 82 ? 3.793 3.184 -6.462 1.00 71.56 82 SER A O 1
ATOM 713 N N . TYR A 1 83 ? 5.110 5.009 -6.365 1.00 74.00 83 TYR A N 1
ATOM 714 C CA . TYR A 1 83 ? 5.707 4.874 -7.697 1.00 74.00 83 TYR A CA 1
ATOM 715 C C . TYR A 1 83 ? 6.268 3.472 -7.987 1.00 74.00 83 TYR A C 1
ATOM 717 O O . TYR A 1 83 ? 5.798 2.850 -8.942 1.00 74.00 83 TYR A O 1
ATOM 725 N N . PRO A 1 84 ? 7.182 2.900 -7.173 1.00 72.81 84 PRO A N 1
ATOM 726 C CA . PRO A 1 84 ? 7.773 1.599 -7.489 1.00 72.81 84 PRO A CA 1
ATOM 727 C C . PRO A 1 84 ? 6.745 0.461 -7.508 1.00 72.81 84 PRO A C 1
ATOM 729 O O . PRO A 1 84 ? 6.942 -0.522 -8.212 1.00 72.81 84 PRO A O 1
ATOM 732 N N . MET A 1 85 ? 5.639 0.576 -6.767 1.00 74.31 85 MET A N 1
ATOM 733 C CA . MET A 1 85 ? 4.616 -0.471 -6.722 1.00 74.31 85 MET A CA 1
ATOM 734 C C . MET A 1 85 ? 3.708 -0.427 -7.955 1.00 74.31 85 MET A C 1
ATOM 736 O O . MET A 1 85 ? 3.465 -1.463 -8.576 1.00 74.31 85 MET A O 1
ATOM 740 N N . HIS A 1 86 ? 3.234 0.767 -8.334 1.00 77.12 86 HIS A N 1
ATOM 741 C CA . HIS A 1 86 ? 2.375 0.937 -9.507 1.00 77.12 86 HIS A CA 1
ATOM 742 C C . HIS A 1 86 ? 3.123 0.639 -10.807 1.00 77.12 86 HIS A C 1
ATOM 744 O O . HIS A 1 86 ? 2.607 -0.100 -11.643 1.00 77.12 86 HIS A O 1
ATOM 750 N N . VAL A 1 87 ? 4.349 1.151 -10.951 1.00 80.50 87 VAL A N 1
ATOM 751 C CA . VAL A 1 87 ? 5.153 0.973 -12.169 1.00 80.50 87 VAL A CA 1
ATOM 752 C C . VAL A 1 87 ? 5.444 -0.504 -12.428 1.00 80.50 87 VAL A C 1
ATOM 754 O O . VAL A 1 87 ? 5.258 -0.969 -13.547 1.00 80.50 87 VAL A O 1
ATOM 757 N N . MET A 1 88 ? 5.815 -1.271 -11.399 1.00 82.31 88 MET A N 1
ATOM 758 C CA . MET A 1 88 ? 6.143 -2.693 -11.564 1.00 82.31 88 MET A CA 1
ATOM 759 C C . MET A 1 88 ? 4.924 -3.545 -11.923 1.00 82.31 88 MET A C 1
ATOM 761 O O . MET A 1 88 ? 5.034 -4.452 -12.745 1.00 82.31 88 MET A O 1
ATOM 765 N N . LYS A 1 89 ? 3.746 -3.219 -11.371 1.00 84.00 89 LYS A N 1
ATOM 766 C CA . LYS A 1 89 ? 2.485 -3.875 -11.741 1.00 84.00 89 LYS A CA 1
ATOM 767 C C . LYS A 1 89 ? 2.159 -3.662 -13.219 1.00 84.00 89 LYS A C 1
ATOM 769 O O . LYS A 1 89 ? 1.771 -4.598 -13.915 1.00 84.00 89 LYS A O 1
ATOM 774 N N . GLU A 1 90 ? 2.295 -2.425 -13.690 1.00 81.75 90 GLU A N 1
ATOM 775 C CA . GLU A 1 90 ? 2.034 -2.087 -15.089 1.00 81.75 90 GLU A CA 1
ATOM 776 C C . GLU A 1 90 ? 3.049 -2.707 -16.036 1.00 81.75 90 GLU A C 1
ATOM 778 O O . GLU A 1 90 ? 2.667 -3.233 -17.080 1.00 81.75 90 GLU A O 1
ATOM 783 N N . LEU A 1 91 ? 4.326 -2.673 -15.652 1.00 82.50 91 LEU A N 1
ATOM 784 C CA . LEU A 1 91 ? 5.408 -3.287 -16.403 1.00 82.50 91 LEU A CA 1
ATOM 785 C C . LEU A 1 91 ? 5.137 -4.780 -16.584 1.00 82.50 91 LEU A C 1
ATOM 787 O O . LEU A 1 91 ? 5.108 -5.259 -17.713 1.00 82.50 91 LEU A O 1
ATOM 791 N N . ALA A 1 92 ? 4.837 -5.493 -15.496 1.00 85.44 92 ALA A N 1
ATOM 792 C CA . ALA A 1 92 ? 4.501 -6.912 -15.542 1.00 85.44 92 ALA A CA 1
ATOM 793 C C . ALA A 1 92 ? 3.294 -7.193 -16.452 1.00 85.44 92 ALA A C 1
ATOM 795 O O . ALA A 1 92 ? 3.347 -8.102 -17.278 1.00 85.44 92 ALA A O 1
ATOM 796 N N . ALA A 1 93 ? 2.237 -6.377 -16.376 1.00 85.75 93 ALA A N 1
ATOM 797 C CA . ALA A 1 93 ? 1.070 -6.529 -17.244 1.00 85.75 93 ALA A CA 1
ATOM 798 C C . ALA A 1 93 ? 1.405 -6.303 -18.732 1.00 85.75 93 ALA A C 1
ATOM 800 O O . ALA A 1 93 ? 0.895 -7.019 -19.595 1.00 85.75 93 ALA A O 1
ATOM 801 N N . GLN A 1 94 ? 2.257 -5.325 -19.057 1.00 82.94 94 GLN A N 1
ATOM 802 C CA . GLN A 1 94 ? 2.705 -5.096 -20.436 1.00 82.94 94 GLN A CA 1
ATOM 803 C C . GLN A 1 94 ? 3.589 -6.235 -20.955 1.00 82.94 94 GLN A C 1
ATOM 805 O O . GLN A 1 94 ? 3.453 -6.625 -22.112 1.00 82.94 94 GLN A O 1
ATOM 810 N N . LEU A 1 95 ? 4.464 -6.776 -20.109 1.00 83.31 95 LEU A N 1
ATOM 811 C CA . LEU A 1 95 ? 5.329 -7.906 -20.447 1.00 83.31 95 LEU A CA 1
ATOM 812 C C . LEU A 1 95 ? 4.520 -9.179 -20.699 1.00 83.31 95 LEU A C 1
ATOM 814 O O . LEU A 1 95 ? 4.720 -9.834 -21.719 1.00 83.31 95 LEU A O 1
ATOM 818 N N . GLN A 1 96 ? 3.533 -9.463 -19.847 1.00 85.44 96 GLN A N 1
ATOM 819 C CA . GLN A 1 96 ? 2.605 -10.581 -20.036 1.00 85.44 96 GLN A CA 1
ATOM 820 C C . GLN A 1 96 ? 1.794 -10.444 -21.328 1.00 85.44 96 GLN A C 1
ATOM 822 O O . GLN A 1 96 ? 1.617 -11.424 -22.039 1.00 85.44 96 GLN A O 1
ATOM 827 N N . ARG A 1 97 ? 1.359 -9.227 -21.691 1.00 85.38 97 ARG A N 1
ATOM 828 C CA . ARG A 1 97 ? 0.693 -8.969 -22.986 1.00 85.38 97 ARG A CA 1
ATOM 829 C C . ARG A 1 97 ? 1.592 -9.206 -24.202 1.00 85.38 97 ARG A C 1
ATOM 831 O O . ARG A 1 97 ? 1.072 -9.354 -25.300 1.00 85.38 97 ARG A O 1
ATOM 838 N N . LYS A 1 98 ? 2.914 -9.180 -24.022 1.00 80.62 98 LYS A N 1
ATOM 839 C CA . LYS A 1 98 ? 3.913 -9.498 -25.053 1.00 80.62 98 LYS A CA 1
ATOM 840 C C . LYS A 1 98 ? 4.388 -10.959 -24.980 1.00 80.62 98 LYS A C 1
ATOM 842 O O . LYS A 1 98 ? 5.405 -11.283 -25.589 1.00 80.62 98 LYS A O 1
ATOM 847 N N . ASP A 1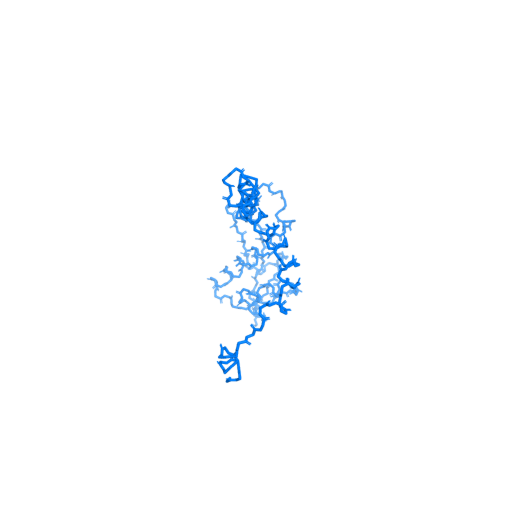 99 ? 3.700 -11.806 -24.210 1.00 84.50 99 ASP A N 1
ATOM 848 C CA . ASP A 1 99 ? 4.058 -13.205 -23.937 1.00 84.50 99 ASP A CA 1
ATOM 849 C C . ASP A 1 99 ? 5.452 -13.386 -23.300 1.00 84.50 99 ASP A C 1
ATOM 851 O O . ASP A 1 99 ? 6.090 -14.435 -23.412 1.00 84.50 99 ASP A O 1
ATOM 855 N N . ILE A 1 100 ? 5.945 -12.362 -22.592 1.00 82.56 100 ILE A N 1
ATOM 856 C CA . ILE A 1 100 ? 7.213 -12.412 -21.860 1.00 82.56 100 ILE A CA 1
ATOM 857 C C . ILE A 1 100 ? 6.916 -12.789 -20.407 1.00 82.56 100 ILE A C 1
ATOM 859 O O . ILE A 1 100 ? 6.448 -11.971 -19.618 1.00 82.56 100 ILE A O 1
ATOM 863 N N . VAL A 1 101 ? 7.198 -14.044 -20.055 1.00 85.25 101 VAL A N 1
ATOM 864 C CA . VAL A 1 101 ? 6.939 -14.619 -18.716 1.00 85.25 101 VAL A CA 1
ATOM 865 C C . VAL A 1 101 ? 8.174 -14.557 -17.805 1.00 85.25 101 VAL A C 1
ATOM 867 O O . VAL A 1 101 ? 8.076 -14.736 -16.588 1.00 85.25 101 VAL A O 1
ATOM 870 N N . CYS A 1 102 ? 9.355 -14.302 -18.372 1.00 86.50 102 CYS A N 1
ATOM 871 C CA . CYS A 1 102 ? 10.596 -14.270 -17.615 1.00 86.50 102 CYS A CA 1
ATOM 872 C C . CYS A 1 102 ? 11.587 -13.234 -18.157 1.00 86.50 102 CYS A C 1
ATOM 874 O O . CYS A 1 102 ? 11.679 -13.047 -19.373 1.00 86.50 102 CYS A O 1
ATOM 876 N N . ILE A 1 103 ? 12.283 -12.550 -17.245 1.00 87.56 103 ILE A N 1
ATOM 877 C CA . ILE A 1 103 ? 13.235 -11.462 -17.517 1.00 87.56 103 ILE A CA 1
ATOM 878 C C . ILE A 1 103 ? 14.311 -11.449 -16.429 1.00 87.56 103 ILE A C 1
ATOM 880 O O . ILE A 1 103 ? 14.015 -11.743 -15.270 1.00 87.56 103 ILE A O 1
ATOM 884 N N . HIS A 1 104 ? 15.532 -11.082 -16.801 1.00 86.69 104 HIS A N 1
ATOM 885 C CA . HIS A 1 104 ? 16.619 -10.755 -15.886 1.00 86.69 104 HIS A CA 1
ATOM 886 C C . HIS A 1 104 ? 16.839 -9.236 -15.840 1.00 86.69 104 HIS A C 1
ATOM 888 O O . HIS A 1 104 ? 16.800 -8.555 -16.871 1.00 86.69 104 HIS A O 1
ATOM 894 N N . THR A 1 105 ? 17.059 -8.699 -14.645 1.00 84.31 105 THR A N 1
ATOM 895 C CA . THR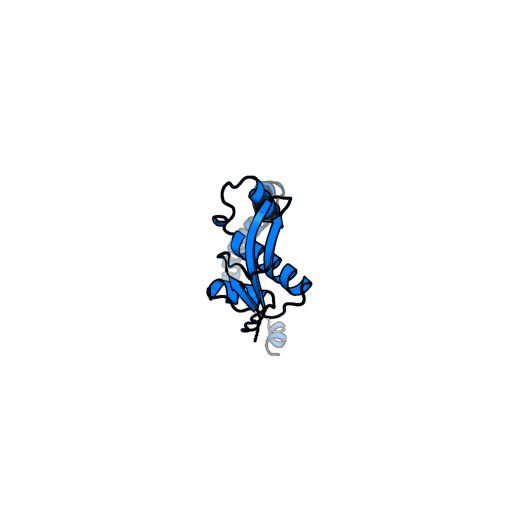 A 1 105 ? 17.465 -7.309 -14.430 1.00 84.31 105 THR A CA 1
ATOM 896 C C . THR A 1 105 ? 18.618 -7.255 -13.434 1.00 84.31 105 THR A C 1
ATOM 898 O O . THR A 1 105 ? 18.682 -8.076 -12.521 1.00 84.31 105 THR A O 1
ATOM 901 N N . ASP A 1 106 ? 19.508 -6.278 -13.604 1.00 83.75 106 ASP A N 1
ATOM 902 C CA . ASP A 1 106 ? 20.687 -6.108 -12.749 1.00 83.75 106 ASP A CA 1
ATOM 903 C C . ASP A 1 106 ? 20.314 -5.631 -11.326 1.00 83.75 106 ASP A C 1
ATOM 905 O O . ASP A 1 106 ? 21.060 -5.858 -10.375 1.00 83.75 106 ASP A O 1
ATOM 909 N N . ASP A 1 107 ? 19.150 -4.984 -11.152 1.00 84.31 107 ASP A N 1
ATOM 910 C CA . ASP A 1 107 ? 18.659 -4.536 -9.841 1.00 84.31 107 ASP A CA 1
ATOM 911 C C . ASP A 1 107 ? 17.795 -5.615 -9.163 1.00 84.31 107 ASP A C 1
ATOM 913 O O . ASP A 1 107 ? 16.623 -5.828 -9.497 1.00 84.31 107 ASP A O 1
ATOM 917 N N . GLU A 1 108 ? 18.351 -6.242 -8.124 1.00 85.94 108 GLU A N 1
ATOM 918 C CA . GLU A 1 108 ? 17.686 -7.262 -7.305 1.00 85.94 108 GLU A CA 1
ATOM 919 C C . GLU A 1 108 ? 16.311 -6.802 -6.781 1.00 85.94 108 GLU A C 1
ATOM 921 O O . GLU A 1 108 ? 15.348 -7.578 -6.746 1.00 85.94 108 GLU A O 1
ATOM 926 N N . LYS A 1 109 ? 16.160 -5.518 -6.422 1.00 85.75 109 LYS A N 1
ATOM 927 C CA . LYS A 1 109 ? 14.887 -4.983 -5.907 1.00 85.75 109 LYS A CA 1
ATOM 928 C C . LYS A 1 109 ? 13.817 -4.951 -6.991 1.00 85.75 109 LYS A C 1
ATOM 930 O O . LYS A 1 109 ? 12.639 -5.160 -6.688 1.00 85.75 109 LYS A O 1
ATOM 935 N N . VAL A 1 110 ? 14.196 -4.660 -8.232 1.00 83.50 110 VAL A N 1
ATOM 936 C CA . VAL A 1 110 ? 13.283 -4.664 -9.382 1.00 83.50 110 VAL A CA 1
ATOM 937 C C . VAL A 1 110 ? 12.910 -6.102 -9.737 1.00 83.50 110 VAL A C 1
ATOM 939 O O . VAL A 1 110 ? 11.720 -6.388 -9.895 1.00 83.50 110 VAL A O 1
ATOM 942 N N . GLN A 1 111 ? 13.881 -7.021 -9.730 1.00 88.19 111 GLN A N 1
ATOM 943 C CA . GLN A 1 111 ? 13.652 -8.452 -9.958 1.00 88.19 111 GLN A CA 1
ATOM 944 C C . GLN A 1 111 ? 12.650 -9.039 -8.947 1.00 88.19 111 GLN A C 1
ATOM 946 O O . GLN A 1 111 ? 11.675 -9.689 -9.332 1.00 88.19 111 GLN A O 1
ATOM 951 N N . LEU A 1 112 ? 12.825 -8.751 -7.652 1.00 89.06 112 LEU A N 1
ATOM 952 C CA . LEU A 1 112 ? 11.913 -9.178 -6.582 1.00 89.06 112 LEU A CA 1
ATOM 953 C C . LEU A 1 112 ? 10.483 -8.656 -6.786 1.00 89.06 112 LEU A C 1
ATOM 955 O O . LEU A 1 112 ? 9.514 -9.401 -6.614 1.00 89.06 112 LEU A O 1
ATOM 959 N N . ARG A 1 113 ? 10.333 -7.384 -7.175 1.00 88.12 113 ARG A N 1
ATOM 960 C CA . ARG A 1 113 ? 9.015 -6.778 -7.430 1.00 88.12 113 ARG A CA 1
ATOM 961 C C . ARG A 1 113 ? 8.341 -7.379 -8.660 1.00 88.12 113 ARG A C 1
ATOM 963 O O . ARG A 1 113 ? 7.144 -7.636 -8.618 1.00 88.12 113 ARG A O 1
ATOM 970 N N . LEU A 1 114 ? 9.083 -7.628 -9.734 1.00 88.12 114 LEU A N 1
ATOM 971 C CA . LEU A 1 114 ? 8.567 -8.295 -10.933 1.00 88.12 114 LEU A CA 1
ATOM 972 C C . LEU A 1 114 ? 8.127 -9.734 -10.633 1.00 88.12 114 LEU A C 1
ATOM 974 O O . LEU A 1 114 ? 7.048 -10.152 -11.065 1.00 88.12 114 LEU A O 1
ATOM 978 N N . ARG A 1 115 ? 8.894 -10.446 -9.801 1.00 90.00 115 ARG A N 1
ATOM 979 C CA . ARG A 1 115 ? 8.552 -11.791 -9.323 1.00 90.00 115 ARG A CA 1
ATOM 980 C C . ARG A 1 115 ? 7.251 -11.819 -8.530 1.00 90.00 115 ARG A C 1
ATOM 982 O O . ARG A 1 115 ? 6.456 -12.738 -8.716 1.00 90.00 115 ARG A O 1
ATOM 989 N N . PHE A 1 116 ? 6.991 -10.801 -7.710 1.00 89.12 116 PHE A N 1
ATOM 990 C CA . PHE A 1 116 ? 5.713 -10.654 -7.004 1.00 89.12 116 PHE A CA 1
ATOM 991 C C . PHE A 1 116 ? 4.509 -10.575 -7.964 1.00 89.12 116 PHE A C 1
ATOM 993 O O . PHE A 1 116 ? 3.430 -11.062 -7.635 1.00 89.12 116 PHE A O 1
ATOM 1000 N N . TYR A 1 117 ? 4.698 -10.026 -9.168 1.00 89.69 117 TYR A N 1
ATOM 1001 C CA . TYR A 1 117 ? 3.667 -9.935 -10.209 1.00 89.69 117 TYR A CA 1
ATOM 1002 C C . TYR A 1 117 ? 3.696 -11.088 -11.231 1.00 89.69 117 TYR A C 1
ATOM 1004 O O . TYR A 1 117 ? 2.994 -11.028 -12.242 1.00 89.69 117 TYR A O 1
ATOM 1012 N N . GLY A 1 118 ? 4.468 -12.148 -10.973 1.00 88.56 118 GLY A N 1
ATOM 1013 C CA . GLY A 1 118 ? 4.479 -13.366 -11.789 1.00 88.56 118 GLY A CA 1
ATOM 1014 C C . GLY A 1 118 ? 5.464 -13.371 -12.962 1.00 88.56 118 GLY A C 1
ATOM 1015 O O . GLY A 1 118 ? 5.380 -14.266 -13.799 1.00 88.56 118 GLY A O 1
ATOM 1016 N N . ILE A 1 119 ? 6.397 -12.415 -13.036 1.00 89.56 119 ILE A N 1
ATOM 1017 C CA . ILE A 1 119 ? 7.515 -12.457 -13.991 1.00 89.56 119 ILE A CA 1
ATOM 1018 C C . ILE A 1 119 ? 8.710 -13.136 -13.316 1.00 89.56 119 ILE A C 1
ATOM 1020 O O . ILE A 1 119 ? 9.257 -12.628 -12.341 1.00 89.56 119 ILE A O 1
ATOM 1024 N N . SER A 1 120 ? 9.097 -14.308 -13.812 1.00 89.31 120 SER A N 1
ATOM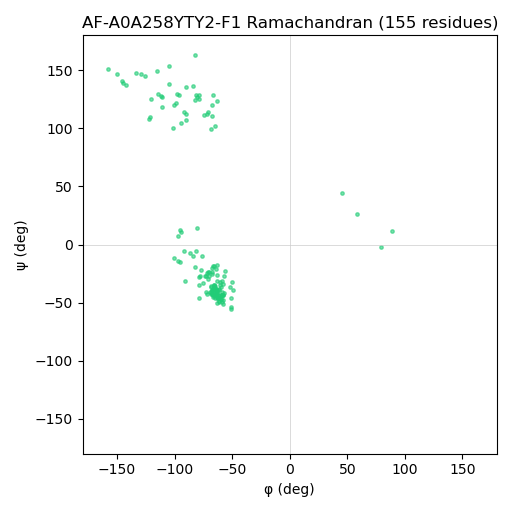 1025 C CA . SER A 1 120 ? 10.207 -15.094 -13.248 1.00 89.31 120 SER A CA 1
ATOM 1026 C C . SER A 1 120 ? 11.577 -14.614 -13.740 1.00 89.31 120 SER A C 1
ATOM 1028 O O . SER A 1 120 ? 11.677 -13.896 -14.731 1.00 89.31 120 SER A O 1
ATOM 1030 N N . GLU A 1 121 ? 12.648 -15.003 -13.050 1.00 87.44 121 GLU A N 1
ATOM 1031 C CA . GLU A 1 121 ? 14.008 -14.672 -13.475 1.00 87.44 121 GLU A CA 1
ATOM 1032 C C . GLU A 1 121 ? 14.497 -15.614 -14.576 1.00 87.44 121 GLU A C 1
ATOM 1034 O O . GLU A 1 121 ? 14.445 -16.834 -14.418 1.00 87.44 121 GLU A O 1
ATOM 1039 N N . CYS A 1 122 ? 14.962 -15.060 -15.699 1.00 83.12 122 CYS A N 1
ATOM 1040 C CA . CYS A 1 122 ? 15.630 -15.834 -16.742 1.00 83.12 122 CYS A CA 1
ATOM 1041 C C . CYS A 1 122 ? 16.521 -14.957 -17.628 1.00 83.12 122 CYS A C 1
ATOM 1043 O O . CYS A 1 122 ? 16.187 -13.816 -17.927 1.00 83.12 122 CYS A O 1
ATOM 1045 N N . TYR A 1 123 ? 17.587 -15.538 -18.173 1.00 81.25 123 TYR A N 1
ATOM 1046 C CA . TYR A 1 123 ? 18.506 -14.853 -19.092 1.00 81.25 123 TYR A CA 1
ATOM 1047 C C . TYR A 1 123 ? 18.011 -14.780 -20.549 1.00 81.25 123 TYR A C 1
ATOM 1049 O O . TYR A 1 123 ? 18.790 -14.494 -21.449 1.00 81.25 123 TYR A O 1
ATOM 1057 N N . LYS A 1 124 ? 16.726 -15.054 -20.821 1.00 76.25 124 LYS A N 1
ATOM 1058 C C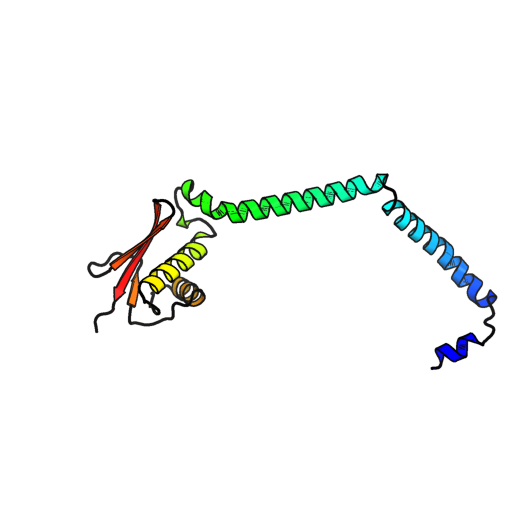A . LYS A 1 124 ? 16.168 -14.986 -22.190 1.00 76.25 124 LYS A CA 1
ATOM 1059 C C . LYS A 1 124 ? 15.863 -13.556 -22.629 1.00 76.25 124 LYS A C 1
ATOM 1061 O O . LYS A 1 124 ? 15.863 -13.267 -23.823 1.00 76.25 124 LYS A O 1
ATOM 1066 N N . ALA A 1 125 ? 15.565 -12.679 -21.677 1.00 77.00 125 ALA A N 1
ATOM 1067 C CA . ALA A 1 125 ? 15.271 -11.279 -21.924 1.00 77.00 125 ALA A CA 1
ATOM 1068 C C . ALA A 1 125 ? 15.873 -10.429 -20.807 1.00 77.00 125 ALA A C 1
ATOM 1070 O O . ALA A 1 125 ? 15.771 -10.803 -19.639 1.00 77.00 125 ALA A O 1
ATOM 1071 N N . VAL A 1 126 ? 16.492 -9.305 -21.167 1.00 80.94 126 VAL A N 1
ATOM 1072 C CA . VAL A 1 126 ? 17.147 -8.401 -20.212 1.00 80.94 126 VAL A CA 1
ATOM 1073 C C . VAL A 1 126 ? 16.403 -7.075 -20.183 1.00 80.94 126 VAL A C 1
ATOM 1075 O O . VAL A 1 126 ? 16.145 -6.487 -21.236 1.00 80.94 126 VAL A O 1
ATOM 1078 N N . LEU A 1 127 ? 16.060 -6.617 -18.979 1.00 78.12 127 LEU A N 1
ATOM 1079 C CA . LEU A 1 127 ? 15.486 -5.295 -18.738 1.00 78.12 127 LEU A CA 1
ATOM 1080 C C . LEU A 1 127 ? 16.576 -4.351 -18.229 1.00 78.12 127 LEU A C 1
ATOM 1082 O O . LEU A 1 127 ? 17.144 -4.578 -17.159 1.00 78.12 127 LEU A O 1
ATOM 1086 N N . SER A 1 128 ? 16.814 -3.274 -18.979 1.00 73.00 128 SER A N 1
ATOM 1087 C CA . SER A 1 128 ? 17.754 -2.208 -18.626 1.00 73.00 128 SER A CA 1
ATOM 1088 C C . SER A 1 128 ? 17.058 -0.844 -18.657 1.00 73.00 128 SER A C 1
ATOM 1090 O O . SER A 1 128 ? 16.166 -0.603 -19.476 1.00 73.00 128 SER A O 1
ATOM 1092 N N . GLU A 1 129 ? 17.444 0.053 -17.749 1.00 65.38 129 GLU A N 1
ATOM 1093 C CA . GLU A 1 129 ? 16.952 1.441 -17.722 1.00 65.38 129 GLU A CA 1
ATOM 1094 C C . GLU A 1 129 ? 17.722 2.339 -18.704 1.00 65.38 129 GLU A C 1
ATOM 1096 O O . GLU A 1 129 ? 17.218 3.376 -19.138 1.00 65.38 129 GLU A O 1
ATOM 1101 N N . GLU A 1 130 ? 18.918 1.909 -19.114 1.00 58.47 130 GLU A N 1
ATOM 1102 C CA . GLU A 1 130 ? 19.766 2.626 -20.059 1.00 58.47 130 GLU A CA 1
ATOM 1103 C C . GLU A 1 130 ? 19.468 2.212 -21.510 1.00 58.47 130 GLU A C 1
ATOM 1105 O O . GLU A 1 130 ? 19.338 1.018 -21.807 1.00 58.47 130 GLU A O 1
ATOM 1110 N N . PRO A 1 131 ? 19.362 3.178 -22.441 1.00 47.41 131 PRO A N 1
ATOM 1111 C CA . PRO A 1 131 ? 19.152 2.878 -23.848 1.00 47.41 131 PRO A CA 1
ATOM 1112 C C . PRO A 1 131 ? 20.384 2.183 -24.437 1.00 47.41 131 PRO A C 1
ATOM 1114 O O . PRO A 1 131 ? 21.500 2.689 -24.355 1.00 47.41 131 PRO A O 1
ATOM 1117 N N . ARG A 1 132 ? 20.166 1.052 -25.105 1.00 57.41 132 ARG A N 1
ATOM 1118 C CA . ARG A 1 132 ? 21.144 0.393 -25.980 1.00 57.4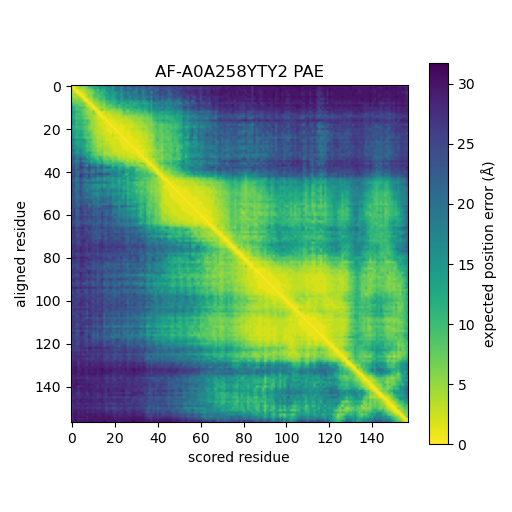1 132 ARG A CA 1
ATOM 1119 C C . ARG A 1 132 ? 20.470 0.111 -27.325 1.00 57.41 132 ARG A C 1
ATOM 1121 O O . ARG A 1 132 ? 19.264 -0.124 -27.368 1.00 57.41 132 ARG A O 1
ATOM 1128 N N . GLU A 1 133 ? 21.232 0.166 -28.417 1.00 50.41 133 GLU A N 1
ATOM 1129 C CA . GLU A 1 133 ? 20.681 0.254 -29.784 1.00 50.41 133 GLU A CA 1
ATOM 1130 C C . GLU A 1 133 ? 19.837 -0.958 -30.237 1.00 50.41 133 GLU A C 1
ATOM 1132 O O . GLU A 1 133 ? 19.024 -0.821 -31.144 1.00 50.41 133 GLU A O 1
ATOM 1137 N N . GLU A 1 134 ? 19.944 -2.113 -29.570 1.00 58.12 134 GLU A N 1
ATOM 1138 C CA . GLU A 1 134 ? 19.172 -3.336 -29.874 1.00 58.12 134 GLU A CA 1
ATOM 1139 C C . GLU A 1 134 ? 17.908 -3.543 -29.013 1.00 58.12 134 GLU A C 1
ATOM 1141 O O . GLU A 1 134 ? 17.279 -4.602 -29.073 1.00 58.12 134 GLU A O 1
ATOM 1146 N N . PHE A 1 135 ? 17.521 -2.571 -28.182 1.00 56.81 135 PHE A N 1
ATOM 1147 C CA . PHE A 1 135 ? 16.452 -2.762 -27.200 1.00 56.81 135 PHE A CA 1
ATOM 1148 C C . PHE A 1 135 ? 15.088 -2.263 -27.692 1.00 56.81 135 PHE A C 1
ATOM 1150 O O . PHE A 1 135 ? 14.915 -1.094 -28.044 1.00 56.81 135 PHE A O 1
ATOM 1157 N N . ASP A 1 136 ? 14.071 -3.123 -27.594 1.00 58.16 136 ASP A N 1
ATOM 1158 C CA . ASP A 1 136 ? 12.679 -2.726 -27.779 1.00 58.16 136 ASP A CA 1
ATOM 1159 C C . ASP A 1 136 ? 12.257 -1.804 -26.629 1.00 58.16 136 ASP A C 1
ATOM 1161 O O . ASP A 1 136 ? 12.254 -2.172 -25.448 1.00 58.16 136 ASP A O 1
ATOM 1165 N N . LYS A 1 137 ? 11.856 -0.581 -26.980 1.00 59.06 137 LYS A N 1
ATOM 1166 C CA . LYS A 1 137 ? 11.414 0.424 -26.013 1.00 59.06 137 LYS A CA 1
ATOM 1167 C C . LYS A 1 137 ? 10.051 0.046 -25.428 1.00 59.06 137 LYS A C 1
ATOM 1169 O O . LYS A 1 137 ? 9.024 0.091 -26.111 1.00 59.06 137 LYS A O 1
ATOM 1174 N N . VAL A 1 138 ? 10.012 -0.243 -24.131 1.00 59.81 138 VAL A N 1
ATOM 1175 C CA . VAL A 1 138 ? 8.779 -0.454 -23.366 1.00 59.81 138 VAL A CA 1
ATOM 1176 C C . VAL A 1 138 ? 8.493 0.816 -22.568 1.00 59.81 138 VAL A C 1
ATOM 1178 O O . VAL A 1 138 ? 9.102 1.101 -21.542 1.00 59.81 138 VAL A O 1
ATOM 1181 N N . THR A 1 139 ? 7.579 1.641 -23.084 1.00 55.06 139 THR A N 1
ATOM 1182 C CA . THR A 1 139 ? 7.159 2.873 -22.399 1.00 55.06 139 THR A CA 1
ATOM 1183 C C . THR A 1 139 ? 5.849 2.648 -21.661 1.00 55.06 139 THR A C 1
ATOM 1185 O O . THR A 1 139 ? 4.818 2.360 -22.276 1.00 55.06 139 THR A O 1
ATOM 1188 N N . ILE A 1 140 ? 5.864 2.880 -20.352 1.00 60.72 140 ILE A N 1
ATOM 1189 C CA . ILE A 1 140 ? 4.661 2.887 -19.527 1.00 60.72 140 ILE A CA 1
ATOM 1190 C C . ILE A 1 140 ? 4.112 4.312 -19.514 1.00 60.72 140 ILE A C 1
ATOM 1192 O O . ILE A 1 140 ? 4.738 5.245 -19.001 1.00 60.72 140 ILE A O 1
ATOM 1196 N N . ARG A 1 141 ? 2.945 4.488 -20.143 1.00 52.75 141 ARG A N 1
ATOM 1197 C CA . ARG A 1 141 ? 2.252 5.775 -20.245 1.00 52.75 141 ARG A CA 1
ATOM 1198 C C . ARG A 1 141 ? 0.983 5.760 -19.415 1.00 52.75 141 ARG A C 1
ATOM 1200 O O . ARG A 1 141 ? 0.097 4.948 -19.662 1.00 52.75 141 ARG A O 1
ATOM 1207 N N . TYR A 1 142 ? 0.855 6.749 -18.542 1.00 51.38 142 TYR A N 1
ATOM 1208 C CA . TYR A 1 142 ? -0.369 7.024 -17.801 1.00 51.38 142 TYR A CA 1
ATOM 1209 C C . TYR A 1 142 ? -0.966 8.332 -18.288 1.00 51.38 142 TYR A C 1
ATOM 1211 O O . TYR A 1 142 ? -0.337 9.379 -18.192 1.00 51.38 142 TYR A O 1
ATOM 1219 N N . ASN A 1 143 ? -2.185 8.283 -18.833 1.00 48.69 143 ASN A N 1
ATOM 1220 C CA . ASN A 1 143 ? -2.928 9.474 -19.260 1.00 48.69 143 ASN A CA 1
ATOM 1221 C C . ASN A 1 143 ? -2.071 10.488 -20.063 1.00 48.69 143 ASN A C 1
ATOM 1223 O O . ASN A 1 143 ? -2.149 11.695 -19.836 1.00 48.69 143 ASN A O 1
ATOM 1227 N N . LYS A 1 144 ? -1.270 9.964 -21.007 1.00 49.56 144 LYS A N 1
ATOM 1228 C CA . LYS A 1 144 ? -0.361 10.674 -21.932 1.00 49.56 144 LYS A CA 1
ATOM 1229 C C . LYS A 1 144 ? 0.997 11.140 -21.376 1.00 49.56 144 LYS A C 1
ATOM 1231 O O . LYS A 1 144 ? 1.800 11.608 -22.177 1.00 49.56 144 LYS A O 1
ATOM 1236 N N . THR A 1 145 ? 1.317 10.943 -20.095 1.00 51.56 145 THR A N 1
ATOM 1237 C CA . THR A 1 145 ? 2.677 11.177 -19.571 1.00 51.56 145 THR A CA 1
ATOM 1238 C C . THR A 1 145 ? 3.468 9.860 -19.485 1.00 51.56 145 THR A C 1
ATOM 1240 O O . THR A 1 145 ? 2.943 8.865 -18.973 1.00 51.56 145 THR A O 1
ATOM 1243 N N . PRO A 1 146 ? 4.704 9.787 -20.025 1.00 53.62 146 PRO A N 1
ATOM 1244 C CA . PRO A 1 146 ? 5.578 8.640 -19.801 1.00 53.62 146 PRO A CA 1
ATOM 1245 C C . PRO A 1 146 ? 6.076 8.688 -18.353 1.00 53.62 146 PRO A C 1
ATOM 1247 O O . PRO A 1 146 ? 6.797 9.606 -17.977 1.00 53.62 146 PRO A O 1
ATOM 1250 N N . ILE A 1 147 ? 5.639 7.730 -17.536 1.00 57.66 147 ILE A N 1
ATOM 1251 C CA . ILE A 1 147 ? 6.018 7.651 -16.117 1.00 57.66 147 ILE A CA 1
ATOM 1252 C C . ILE A 1 147 ? 7.276 6.795 -15.951 1.00 57.66 147 ILE A C 1
ATOM 1254 O O . ILE A 1 147 ? 8.087 7.083 -15.081 1.00 57.66 147 ILE A O 1
ATOM 1258 N N . TYR A 1 148 ? 7.463 5.793 -16.816 1.00 61.62 148 TYR A N 1
ATOM 1259 C CA . TYR A 1 148 ? 8.640 4.928 -16.829 1.00 61.62 148 TYR A CA 1
ATOM 1260 C C . TYR A 1 148 ? 9.016 4.538 -18.262 1.00 61.62 148 TYR A C 1
ATOM 1262 O O . TYR A 1 148 ? 8.144 4.245 -19.092 1.00 61.62 148 TYR A O 1
ATOM 1270 N N . ILE A 1 149 ? 10.317 4.539 -18.544 1.00 57.88 149 ILE A N 1
ATOM 1271 C CA . ILE A 1 149 ? 10.899 4.106 -19.814 1.00 57.88 149 ILE A CA 1
ATOM 1272 C C . ILE A 1 149 ? 11.864 2.974 -19.473 1.00 57.88 149 ILE A C 1
ATOM 1274 O O . ILE A 1 149 ? 12.888 3.223 -18.851 1.00 57.88 149 ILE A O 1
ATOM 1278 N N . GLY A 1 150 ? 11.512 1.749 -19.857 1.00 61.03 150 GLY A N 1
ATOM 1279 C CA . GLY A 1 150 ? 12.394 0.589 -19.763 1.00 61.03 150 GLY A CA 1
ATOM 1280 C C . GLY A 1 150 ? 1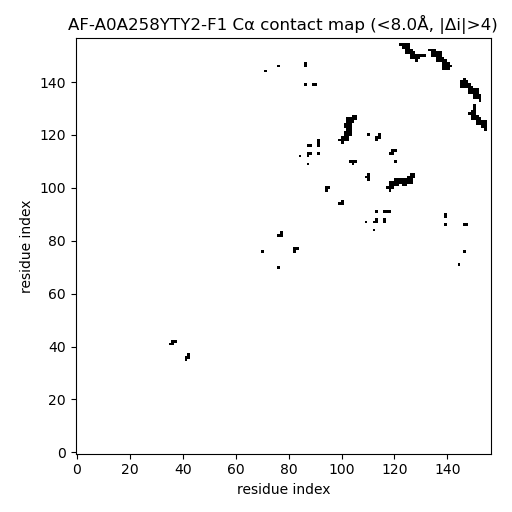2.722 0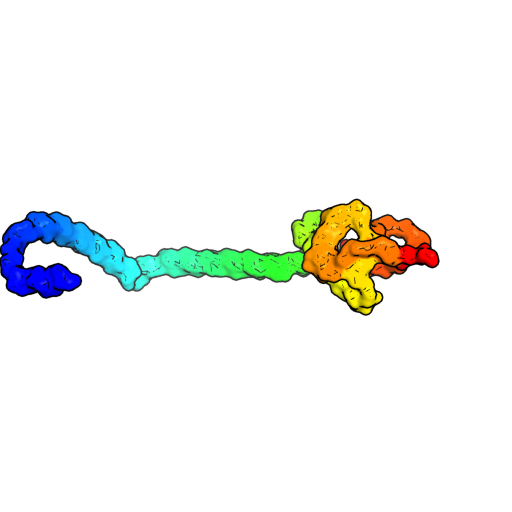.061 -21.155 1.00 61.03 150 GLY A C 1
ATOM 1281 O O . GLY A 1 150 ? 11.910 0.164 -22.081 1.00 61.03 150 GLY A O 1
ATOM 1282 N N . TYR A 1 151 ? 13.907 -0.505 -21.310 1.00 63.69 151 TYR A N 1
ATOM 1283 C CA . TYR A 1 151 ? 14.389 -1.086 -22.556 1.00 63.69 151 TYR A CA 1
ATOM 1284 C C . TYR A 1 151 ? 14.485 -2.603 -22.370 1.00 63.69 151 TYR A C 1
ATOM 1286 O O . TYR A 1 151 ? 15.086 -3.063 -21.398 1.00 63.69 151 TYR A O 1
ATOM 1294 N N . VAL A 1 152 ? 13.884 -3.386 -23.272 1.00 63.72 152 VAL A N 1
ATOM 1295 C CA . VAL A 1 152 ? 13.909 -4.860 -23.213 1.00 63.72 152 VAL A CA 1
ATOM 1296 C C . VAL A 1 152 ? 14.555 -5.417 -24.479 1.00 63.72 152 VAL A C 1
ATOM 1298 O O . VAL A 1 152 ? 14.074 -5.132 -25.572 1.00 63.72 152 VAL A O 1
ATOM 1301 N N . THR A 1 153 ? 15.589 -6.254 -24.358 1.00 61.41 153 THR A N 1
ATOM 1302 C CA . THR A 1 153 ? 16.027 -7.124 -25.471 1.00 61.41 153 THR A CA 1
ATOM 1303 C C . THR A 1 153 ? 15.594 -8.553 -25.232 1.00 61.41 153 THR A C 1
ATOM 1305 O O . THR A 1 153 ? 15.484 -9.008 -24.092 1.00 61.41 153 THR A O 1
ATOM 1308 N N . LYS A 1 154 ? 15.425 -9.295 -26.327 1.00 58.59 154 LYS A N 1
ATOM 1309 C CA . LYS A 1 154 ? 15.631 -10.742 -26.296 1.00 58.59 154 LYS A CA 1
ATOM 1310 C C . LYS A 1 154 ? 17.130 -10.988 -26.409 1.00 58.59 154 LYS A C 1
ATOM 1312 O O . LYS A 1 154 ? 17.760 -10.466 -27.327 1.00 58.59 154 LYS A O 1
ATOM 1317 N N . VAL A 1 155 ? 17.688 -11.786 -25.505 1.00 55.28 155 VAL A N 1
ATOM 1318 C CA . VAL A 1 155 ? 19.071 -12.249 -25.634 1.00 55.28 155 VAL A CA 1
ATOM 1319 C C . VAL A 1 155 ? 19.104 -13.186 -26.834 1.00 55.28 155 VAL A C 1
ATOM 1321 O O . VAL A 1 155 ? 18.472 -14.245 -26.831 1.00 55.28 155 VAL A O 1
ATOM 1324 N N . ARG A 1 156 ? 19.761 -12.742 -27.906 1.00 42.91 156 ARG A N 1
ATOM 1325 C CA . ARG A 1 156 ? 19.974 -13.551 -29.101 1.00 42.91 156 ARG A CA 1
ATOM 1326 C C . ARG A 1 156 ? 21.057 -14.569 -28.757 1.00 42.91 156 ARG A C 1
ATOM 1328 O O . ARG A 1 156 ? 22.188 -14.181 -28.488 1.00 42.91 156 ARG A O 1
ATOM 1335 N N . ASN A 1 157 ? 20.668 -15.838 -28.689 1.00 36.88 157 ASN A N 1
ATOM 1336 C CA . ASN A 1 157 ? 21.605 -16.952 -28.584 1.00 36.88 157 ASN A CA 1
ATOM 1337 C C . ASN A 1 157 ? 22.160 -17.300 -29.965 1.00 36.88 157 ASN A C 1
ATOM 1339 O O . ASN A 1 157 ? 21.382 -17.181 -30.943 1.00 36.88 157 ASN A O 1
#

Foldseek 3Di:
DVVVVCVPDPDPVVVCVVVCVVVVVVVVVVVVVVVCCVDPVVVVVVVVVVVVVVVVVVVVVVCVVCVVVCCVVDPALVPRPCLLQVVLLQVLVVCVVVVQQEEDEPDPVSQVSNVVNRHHYDLQKYKDQDDDPQWDWDFDDDPRDGNGIITMHGDDD

Mean predicted aligned error: 15.22 Å

Sequence (157 aa):
MSLILSFRQRVEIQSFAPFVMLILPLAAQTFFHTYRIRLKIFRKRYQLLFYTALVILVVNTLVVFFNQHFYRFLKDPTRHFSYPMHVMKELAAQLQRKDIVCIHTDDEKVQLRLRFYGISECYKAVLSEEPREEFDKVTIRYNKTPIYIGYVTKVRN